Protein AF-A0A7G9Z6K1-F1 (afdb_monomer)

Secondary structure (DSSP, 8-state):
-HHHHHTT---HHHHHHHHHHHT-TTS-HHHHHHHHHHHHHH--TTHHHHHHHHHHH---HHHHHHHHHHGGGS-HHHHHHHHHHHTTS-HHHHHHHHHHHH--

Organism: NCBI:txid2759913

Nearest PDB structures (foldseek):
  5n3u-assembly1_B-2  TM=6.441E-01  e=8.949E-02  Nostoc sp. PCC 7120 = FACHB-418
  5yo1-assembly1_A  TM=6.477E-01  e=8.241E-01  Escherichia coli K-12
  4wz9-assembly1_A  TM=6.344E-01  e=1.960E+00  Anopheles gambiae
  5lhd-assembly1_A  TM=6.444E-01  e=7.189E+00  Homo sapiens
  8yzi-assembly1_D  TM=3.957E-01  e=3.962E+00  Canis lupus familiaris

Mean predicted aligned error: 2.98 Å

pLDDT: mean 92.96, std 3.49, range [74.75, 98.06]

Sequence (104 aa):
MKWFWDNKIYSAAVLNAVRSLAGRTDLLQNTKDYCIAYLGKYGDPTDLDLIETFYEVSVNPVSKATIIYSLRKMPKRRRNSIYGRAQGDGYYVDLAIKLARAHS

Radius of gyration: 12.74 Å; Cα contacts (8 Å, |Δi|>4): 113; chains: 1; bounding box: 26×30×32 Å

Structure (mmCIF, N/CA/C/O backbone):
data_AF-A0A7G9Z6K1-F1
#
_entry.id   AF-A0A7G9Z6K1-F1
#
loop_
_atom_site.group_PDB
_atom_site.id
_atom_site.type_symbol
_atom_site.label_atom_id
_atom_site.label_alt_id
_atom_site.label_comp_id
_atom_site.label_asym_id
_atom_site.label_entity_id
_atom_site.label_seq_id
_atom_site.pdbx_PDB_ins_code
_atom_site.Cartn_x
_atom_site.Cartn_y
_atom_site.Cartn_z
_atom_site.occupancy
_atom_site.B_iso_or_equiv
_atom_site.auth_seq_id
_atom_site.auth_comp_id
_atom_site.auth_asym_id
_atom_site.auth_atom_id
_atom_site.pdbx_PDB_model_num
ATOM 1 N N . MET A 1 1 ? 0.702 5.414 -14.198 1.00 89.94 1 MET A N 1
ATOM 2 C CA . MET A 1 1 ? 0.531 4.334 -13.197 1.00 89.94 1 MET A CA 1
ATOM 3 C C . MET A 1 1 ? -0.786 3.589 -13.303 1.00 89.94 1 MET A C 1
ATOM 5 O O . MET A 1 1 ? -0.732 2.375 -13.445 1.00 89.94 1 MET A O 1
ATOM 9 N N . LYS A 1 2 ? -1.938 4.275 -13.315 1.00 91.75 2 LYS A N 1
ATOM 10 C CA . LYS A 1 2 ? -3.256 3.641 -13.503 1.00 91.75 2 LYS A CA 1
ATOM 11 C C . LYS A 1 2 ? -3.296 2.623 -14.654 1.00 91.75 2 LYS A C 1
ATOM 13 O O . LYS A 1 2 ? -3.680 1.485 -14.441 1.00 91.75 2 LYS A O 1
ATOM 18 N N . TRP A 1 3 ? -2.805 3.000 -15.838 1.00 94.50 3 TRP A N 1
ATOM 19 C CA . TRP A 1 3 ? -2.786 2.106 -17.002 1.00 94.50 3 TRP A CA 1
ATOM 20 C C . TRP A 1 3 ? -1.996 0.804 -16.764 1.00 94.50 3 TRP A C 1
ATOM 22 O O . TRP A 1 3 ? -2.496 -0.270 -17.081 1.00 94.50 3 TRP A O 1
ATOM 32 N N . PHE A 1 4 ? -0.807 0.870 -16.146 1.00 94.31 4 PHE A N 1
ATOM 33 C CA . PHE A 1 4 ? -0.030 -0.330 -15.791 1.00 94.31 4 PHE A CA 1
ATOM 34 C C . PHE A 1 4 ? -0.772 -1.214 -14.783 1.00 94.31 4 PHE A C 1
ATOM 36 O O . PHE A 1 4 ? -0.766 -2.438 -14.910 1.00 94.31 4 PHE A O 1
ATOM 43 N N . TRP A 1 5 ? -1.428 -0.595 -13.799 1.00 92.56 5 TRP A N 1
ATOM 44 C CA . TRP A 1 5 ? -2.229 -1.299 -12.802 1.00 92.56 5 TRP A CA 1
ATOM 45 C C . TRP A 1 5 ? -3.417 -2.035 -13.430 1.00 92.56 5 TRP A C 1
ATOM 47 O O . TRP A 1 5 ? -3.565 -3.241 -13.222 1.00 92.56 5 TRP A O 1
ATOM 57 N N . ASP A 1 6 ? -4.224 -1.328 -14.224 1.00 94.12 6 ASP A N 1
ATOM 58 C CA . ASP A 1 6 ? -5.441 -1.862 -14.844 1.00 94.12 6 ASP A CA 1
ATOM 59 C C . ASP A 1 6 ? -5.126 -3.018 -15.802 1.00 94.12 6 ASP A C 1
ATOM 61 O O . ASP A 1 6 ? -5.804 -4.044 -15.788 1.00 94.12 6 ASP A O 1
ATOM 65 N N . ASN A 1 7 ? -4.041 -2.890 -16.573 1.00 95.75 7 ASN A N 1
ATOM 66 C CA . ASN A 1 7 ? -3.584 -3.923 -17.503 1.00 95.75 7 ASN A CA 1
ATOM 67 C C . ASN A 1 7 ? -2.746 -5.022 -16.830 1.00 95.75 7 ASN A C 1
ATOM 69 O O . ASN A 1 7 ? -2.257 -5.921 -17.508 1.00 95.75 7 ASN A O 1
ATOM 73 N N . LYS A 1 8 ? -2.568 -4.971 -15.500 1.00 93.00 8 LYS A N 1
ATOM 74 C CA . LYS A 1 8 ? -1.777 -5.935 -14.712 1.00 93.00 8 LYS A CA 1
ATOM 75 C C . LYS A 1 8 ? -0.350 -6.130 -15.246 1.00 93.00 8 LYS A C 1
ATOM 77 O O . LYS A 1 8 ? 0.225 -7.205 -15.093 1.00 93.00 8 LYS A O 1
ATOM 82 N N . ILE A 1 9 ? 0.225 -5.091 -15.844 1.00 93.38 9 ILE A N 1
ATOM 83 C CA . ILE A 1 9 ? 1.571 -5.142 -16.411 1.00 93.38 9 ILE A CA 1
ATOM 84 C C . ILE A 1 9 ? 2.570 -5.099 -15.265 1.00 93.38 9 ILE A C 1
ATOM 86 O O . ILE A 1 9 ? 2.544 -4.174 -14.456 1.00 93.38 9 ILE A O 1
ATOM 90 N N . TYR A 1 10 ? 3.444 -6.100 -15.225 1.00 93.81 10 TYR A N 1
ATOM 91 C CA . TYR A 1 10 ? 4.548 -6.189 -14.285 1.00 93.81 10 TYR A CA 1
ATOM 92 C C . TYR A 1 10 ? 5.875 -6.280 -15.037 1.00 93.81 10 TYR A C 1
ATOM 94 O O . TYR A 1 10 ? 6.058 -7.145 -15.891 1.00 93.81 10 TYR A O 1
ATOM 102 N N . SER A 1 11 ? 6.809 -5.391 -14.701 1.00 95.12 11 SER A N 1
ATOM 103 C CA . SER A 1 11 ? 8.211 -5.500 -15.095 1.00 95.12 11 SER A CA 1
ATOM 104 C C . SER A 1 11 ? 9.111 -4.839 -14.053 1.00 95.12 11 SER A C 1
ATOM 106 O O . SER A 1 11 ? 8.687 -3.916 -13.349 1.00 95.12 11 SER A O 1
ATOM 108 N N . ALA A 1 12 ? 10.371 -5.278 -13.983 1.00 94.00 12 ALA A N 1
ATOM 109 C CA . ALA A 1 12 ? 11.376 -4.668 -13.113 1.00 94.00 12 ALA A CA 1
ATOM 110 C C . ALA A 1 12 ? 11.566 -3.170 -13.420 1.00 94.00 12 ALA A C 1
ATOM 112 O O . ALA A 1 12 ? 11.710 -2.361 -12.508 1.00 94.00 12 ALA A O 1
ATOM 113 N N . ALA A 1 13 ? 11.482 -2.784 -14.699 1.00 95.62 13 ALA A N 1
ATOM 114 C CA . ALA A 1 13 ? 11.560 -1.387 -15.119 1.00 95.62 13 ALA A CA 1
ATOM 115 C C . ALA A 1 13 ? 10.405 -0.546 -14.549 1.00 95.62 13 ALA A C 1
ATOM 117 O O . ALA A 1 13 ? 10.641 0.539 -14.018 1.00 95.62 13 ALA A O 1
ATOM 118 N N . VAL A 1 14 ? 9.168 -1.057 -14.597 1.00 95.06 14 VAL A N 1
ATOM 119 C CA . VAL A 1 14 ? 8.009 -0.358 -14.018 1.00 95.06 14 VAL A CA 1
ATOM 120 C C . VAL A 1 14 ? 8.132 -0.293 -12.498 1.00 95.06 14 VAL A C 1
ATOM 122 O O . VAL A 1 14 ? 7.879 0.761 -11.926 1.00 95.06 14 VAL A O 1
ATOM 125 N N . LEU A 1 15 ? 8.564 -1.370 -11.835 1.00 94.56 15 LEU A N 1
ATOM 126 C CA . LEU A 1 15 ? 8.744 -1.373 -10.380 1.00 94.56 15 LEU A CA 1
ATOM 127 C C . LEU A 1 15 ? 9.790 -0.340 -9.927 1.00 94.56 15 LEU A C 1
ATOM 129 O O . LEU A 1 15 ? 9.528 0.435 -9.009 1.00 94.56 15 LEU A O 1
ATOM 133 N N . ASN A 1 16 ? 10.932 -0.263 -10.612 1.00 93.50 16 ASN A N 1
ATOM 134 C CA . ASN A 1 16 ? 11.961 0.737 -10.321 1.00 93.50 16 ASN A CA 1
ATOM 135 C C . ASN A 1 16 ? 11.453 2.164 -10.562 1.00 93.50 16 ASN A C 1
ATOM 137 O O . ASN A 1 16 ? 11.650 3.034 -9.715 1.00 93.50 16 ASN A O 1
ATOM 141 N N . ALA A 1 17 ? 10.724 2.396 -11.658 1.00 94.25 17 ALA A N 1
ATOM 142 C CA . ALA A 1 17 ? 10.095 3.689 -11.911 1.00 94.25 17 ALA A CA 1
ATOM 143 C C . ALA A 1 17 ? 9.088 4.062 -10.809 1.00 94.25 17 ALA A C 1
ATOM 145 O O . ALA A 1 17 ? 9.044 5.211 -10.377 1.00 94.25 17 ALA A O 1
ATOM 146 N N . VAL A 1 18 ? 8.307 3.099 -10.310 1.00 95.00 18 VAL A N 1
ATOM 147 C CA . VAL A 1 18 ? 7.359 3.316 -9.208 1.00 95.00 18 VAL A CA 1
ATOM 148 C C . VAL A 1 18 ? 8.066 3.713 -7.920 1.00 95.00 18 VAL A C 1
ATOM 150 O O . VAL A 1 18 ? 7.605 4.645 -7.267 1.00 95.00 18 VAL A O 1
ATOM 153 N N . ARG A 1 19 ? 9.177 3.060 -7.566 1.00 92.44 19 ARG A N 1
ATOM 154 C CA . ARG A 1 19 ? 9.977 3.417 -6.381 1.00 92.44 19 ARG A CA 1
ATOM 155 C C . ARG A 1 19 ? 10.469 4.860 -6.459 1.00 92.44 19 ARG A C 1
ATOM 157 O O . ARG A 1 19 ? 10.287 5.621 -5.512 1.00 92.44 19 ARG A O 1
ATOM 164 N N . SER A 1 20 ? 10.999 5.265 -7.615 1.00 91.38 20 SER A N 1
ATOM 165 C CA . SER A 1 20 ? 11.426 6.649 -7.849 1.00 91.38 20 SER A CA 1
ATOM 166 C C . SER A 1 20 ? 10.261 7.642 -7.817 1.00 91.38 20 SER A C 1
ATOM 168 O O . SER A 1 20 ? 10.406 8.743 -7.294 1.00 91.38 20 SER A O 1
ATOM 170 N N . LEU A 1 21 ? 9.100 7.273 -8.365 1.00 92.25 21 LEU A N 1
ATOM 171 C CA . LEU A 1 21 ? 7.920 8.139 -8.390 1.00 92.25 21 LEU A CA 1
ATOM 172 C C . LEU A 1 21 ? 7.272 8.281 -7.016 1.00 92.25 21 LEU A C 1
ATOM 174 O O . LEU A 1 21 ? 6.842 9.376 -6.678 1.00 92.25 21 LEU A O 1
ATOM 178 N N . ALA A 1 22 ? 7.191 7.210 -6.227 1.00 87.19 22 ALA A N 1
ATOM 179 C CA . ALA A 1 22 ? 6.532 7.232 -4.927 1.00 87.19 22 ALA A CA 1
ATOM 180 C C . ALA A 1 22 ? 7.107 8.349 -4.043 1.00 87.19 22 ALA A C 1
ATOM 182 O O . ALA A 1 22 ? 6.339 9.160 -3.541 1.00 87.19 22 ALA A O 1
ATOM 183 N N . GLY A 1 23 ? 8.436 8.475 -3.963 1.00 81.38 23 GLY A N 1
ATOM 184 C CA . GLY A 1 23 ? 9.119 9.490 -3.150 1.00 81.38 23 GLY A CA 1
ATOM 185 C C . GLY A 1 23 ? 8.991 10.945 -3.624 1.00 81.38 23 GLY A C 1
ATOM 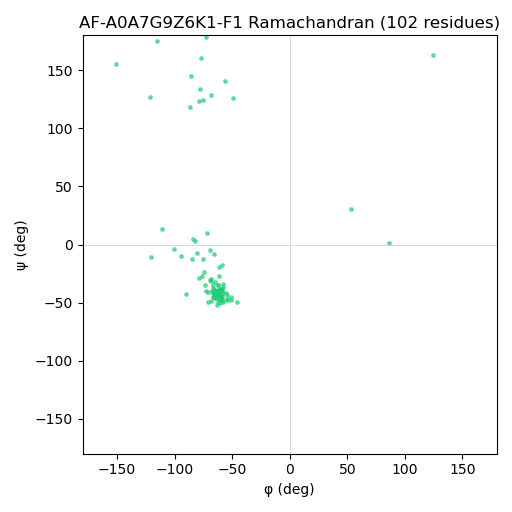186 O O . GLY A 1 23 ? 9.463 11.847 -2.935 1.00 81.38 23 GLY A O 1
ATOM 187 N N . ARG A 1 24 ? 8.370 11.216 -4.778 1.00 88.62 24 ARG A N 1
ATOM 188 C CA . ARG A 1 24 ? 8.220 12.583 -5.292 1.00 88.62 24 ARG A CA 1
ATOM 189 C C . ARG A 1 24 ? 7.100 13.340 -4.583 1.00 88.62 24 ARG A C 1
ATOM 191 O O . ARG A 1 24 ? 5.972 12.861 -4.449 1.00 88.62 24 ARG A O 1
ATOM 198 N N . THR A 1 25 ? 7.381 14.575 -4.181 1.00 83.75 25 THR A N 1
ATOM 199 C CA . THR A 1 25 ? 6.409 15.435 -3.493 1.00 83.75 25 THR A CA 1
ATOM 200 C C . THR A 1 25 ? 5.411 16.081 -4.454 1.00 83.75 25 THR A C 1
ATOM 202 O O . THR A 1 25 ? 4.257 16.256 -4.069 1.00 83.75 25 THR A O 1
ATOM 205 N N . ASP A 1 26 ? 5.804 16.317 -5.708 1.00 89.81 26 ASP A N 1
ATOM 206 C CA . ASP A 1 26 ? 5.067 17.064 -6.739 1.00 89.81 26 ASP A CA 1
ATOM 207 C C . ASP A 1 26 ? 4.013 16.251 -7.514 1.00 89.81 26 ASP A C 1
ATOM 209 O O . ASP A 1 26 ? 3.390 16.749 -8.451 1.00 89.81 26 ASP A O 1
ATOM 213 N N . LEU A 1 27 ? 3.781 14.992 -7.133 1.00 88.75 27 LEU A N 1
ATOM 214 C CA . LEU A 1 27 ? 2.776 14.147 -7.777 1.00 88.75 27 LEU A CA 1
ATOM 215 C C . LEU A 1 27 ? 1.377 14.333 -7.184 1.00 88.75 27 LEU A C 1
ATOM 217 O O . LEU A 1 27 ? 1.196 14.429 -5.970 1.00 88.75 27 LEU A O 1
ATOM 221 N N . LEU A 1 28 ? 0.372 14.242 -8.059 1.00 90.00 28 LEU A N 1
ATOM 222 C CA . LEU A 1 28 ? -1.035 14.131 -7.673 1.00 90.00 28 LEU A CA 1
ATOM 223 C C . LEU A 1 28 ? -1.259 12.927 -6.744 1.00 90.00 28 LEU A C 1
ATOM 225 O O . LEU A 1 28 ? -0.729 11.840 -6.995 1.00 90.00 28 LEU A O 1
ATOM 229 N N . GLN A 1 29 ? -2.112 13.093 -5.727 1.00 88.56 29 GLN A N 1
ATOM 230 C CA . GLN A 1 29 ? -2.383 12.054 -4.723 1.00 88.56 29 GLN A CA 1
ATOM 231 C C . GLN A 1 29 ? -2.829 10.727 -5.350 1.00 88.56 29 GLN A C 1
ATOM 233 O O . GLN A 1 29 ? -2.307 9.676 -5.001 1.00 88.56 29 GLN A O 1
ATOM 238 N N . ASN A 1 30 ? -3.714 10.774 -6.350 1.00 89.44 30 ASN A N 1
ATOM 239 C CA . ASN A 1 30 ? -4.182 9.576 -7.051 1.00 89.44 30 ASN A CA 1
ATOM 240 C C . ASN A 1 30 ? -3.021 8.793 -7.701 1.00 89.44 30 ASN A C 1
ATOM 242 O O . ASN A 1 30 ? -2.969 7.566 -7.660 1.00 89.44 30 ASN A O 1
ATOM 246 N N . THR A 1 31 ? -2.029 9.494 -8.260 1.00 91.94 31 THR A N 1
ATOM 247 C CA . THR A 1 31 ? -0.833 8.848 -8.816 1.00 91.94 31 THR A CA 1
ATOM 248 C C . THR A 1 31 ? -0.030 8.144 -7.725 1.00 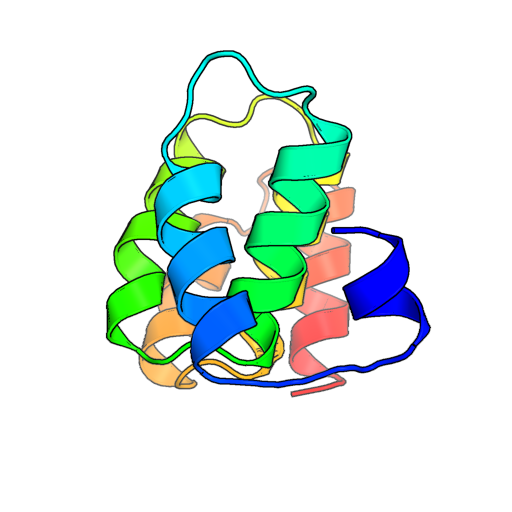91.94 31 THR A C 1
ATOM 250 O O . THR A 1 31 ? 0.402 7.012 -7.948 1.00 91.94 31 THR A O 1
ATOM 253 N N . LYS A 1 32 ? 0.130 8.773 -6.551 1.00 91.44 32 LYS A N 1
ATOM 254 C CA . LYS A 1 32 ? 0.805 8.168 -5.392 1.00 91.44 32 LYS A CA 1
ATOM 255 C C . LYS A 1 32 ? 0.062 6.926 -4.908 1.00 91.44 32 LYS A C 1
ATOM 257 O O . LYS A 1 32 ? 0.690 5.891 -4.715 1.00 91.44 32 LYS A O 1
ATOM 262 N N . ASP A 1 33 ? -1.262 6.982 -4.824 1.00 92.19 33 ASP A N 1
ATOM 263 C CA . ASP A 1 33 ? -2.085 5.847 -4.399 1.00 92.19 33 ASP A CA 1
ATOM 264 C C . ASP A 1 33 ? -1.911 4.643 -5.347 1.00 92.19 33 ASP A C 1
ATOM 266 O O . ASP A 1 33 ? -1.722 3.513 -4.890 1.00 92.19 33 ASP A O 1
ATOM 270 N N . TYR A 1 34 ? -1.846 4.873 -6.666 1.00 94.38 34 TYR A N 1
ATOM 271 C CA . TYR A 1 34 ? -1.503 3.815 -7.626 1.00 94.38 34 TYR A CA 1
ATOM 272 C C . TYR A 1 34 ? -0.063 3.309 -7.488 1.00 94.38 34 TYR A C 1
ATOM 274 O O . TYR A 1 34 ? 0.163 2.109 -7.654 1.00 94.38 34 TYR A O 1
ATOM 282 N N . CYS A 1 35 ? 0.911 4.180 -7.203 1.00 94.44 35 CYS A N 1
ATOM 283 C CA . CYS A 1 35 ? 2.283 3.753 -6.917 1.00 94.44 35 CYS A CA 1
ATOM 284 C C . CYS A 1 35 ? 2.312 2.808 -5.710 1.00 94.44 35 CYS A C 1
ATOM 286 O O . CYS A 1 35 ? 2.877 1.721 -5.801 1.00 94.44 35 CYS A O 1
ATOM 288 N N . ILE A 1 36 ? 1.644 3.167 -4.611 1.00 93.81 36 ILE A N 1
ATOM 289 C CA . ILE A 1 36 ? 1.614 2.343 -3.398 1.00 93.81 36 ILE A CA 1
ATOM 290 C C . ILE A 1 36 ? 0.849 1.040 -3.609 1.00 93.81 36 ILE A C 1
ATOM 292 O O . ILE A 1 36 ? 1.300 -0.014 -3.161 1.00 93.81 36 ILE A O 1
ATOM 296 N N . ALA A 1 37 ? -0.271 1.071 -4.331 1.00 93.75 37 ALA A N 1
ATOM 297 C CA . ALA A 1 37 ? -0.979 -0.148 -4.705 1.00 93.75 37 ALA A CA 1
ATOM 298 C C . ALA A 1 37 ? -0.073 -1.098 -5.508 1.00 93.75 37 ALA A C 1
ATOM 300 O O . ALA A 1 37 ? -0.069 -2.308 -5.263 1.00 93.75 37 ALA A O 1
ATOM 301 N N . TYR A 1 38 ? 0.721 -0.550 -6.433 1.00 95.19 38 TYR A N 1
ATOM 302 C CA . TYR A 1 38 ? 1.670 -1.305 -7.246 1.00 95.19 38 TYR A CA 1
ATOM 303 C C . TYR A 1 38 ? 2.819 -1.884 -6.404 1.00 95.19 38 TYR A C 1
ATOM 305 O O . TYR A 1 38 ? 3.104 -3.075 -6.532 1.00 95.19 38 TYR A O 1
ATOM 313 N N . LEU A 1 39 ? 3.416 -1.097 -5.498 1.00 94.19 39 LEU A N 1
ATOM 314 C CA . LEU A 1 39 ? 4.451 -1.566 -4.562 1.00 94.19 39 LEU A CA 1
ATOM 315 C C . LEU A 1 39 ? 3.922 -2.656 -3.628 1.00 94.19 39 LEU A C 1
ATOM 317 O O . LEU A 1 39 ? 4.535 -3.706 -3.511 1.00 94.19 39 LEU A O 1
ATOM 321 N N . GLY A 1 40 ? 2.744 -2.476 -3.029 1.00 93.00 40 GLY A N 1
ATOM 322 C CA . GLY A 1 40 ? 2.144 -3.493 -2.159 1.00 93.00 40 GLY A CA 1
ATOM 323 C C . GLY A 1 40 ? 1.855 -4.822 -2.872 1.00 93.00 40 GLY A C 1
ATOM 324 O O . GLY A 1 40 ? 1.843 -5.880 -2.243 1.00 93.00 40 GLY A O 1
ATOM 325 N N . LYS A 1 41 ? 1.631 -4.782 -4.194 1.00 92.31 41 LYS A N 1
ATOM 326 C CA . LYS A 1 41 ? 1.316 -5.964 -5.007 1.00 92.31 41 LYS A CA 1
ATOM 327 C C . LYS A 1 41 ? 2.545 -6.669 -5.584 1.00 92.31 41 LYS A C 1
ATOM 329 O O . LYS A 1 41 ? 2.540 -7.896 -5.632 1.00 92.31 41 LYS A O 1
ATOM 334 N N . TYR A 1 42 ? 3.516 -5.913 -6.088 1.00 93.25 42 TYR A N 1
ATOM 335 C CA . TYR A 1 42 ? 4.648 -6.439 -6.863 1.00 93.25 42 TYR A CA 1
ATOM 336 C C . TYR A 1 42 ? 6.016 -6.136 -6.249 1.00 93.25 42 TYR A C 1
ATOM 338 O O . TYR A 1 42 ? 7.018 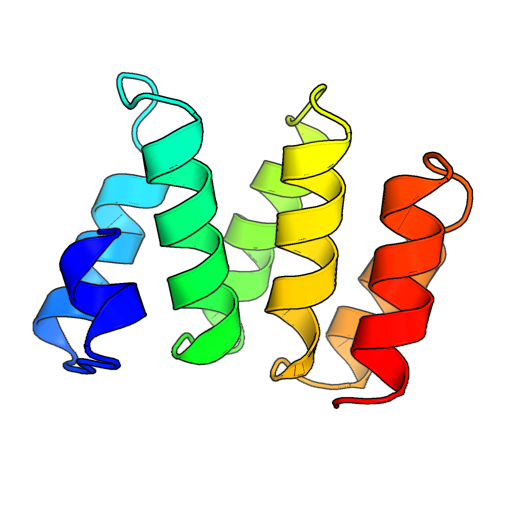-6.652 -6.736 1.00 93.25 42 TYR A O 1
ATOM 346 N N . GLY A 1 43 ? 6.061 -5.267 -5.242 1.00 92.19 43 GLY A N 1
ATOM 347 C CA . GLY A 1 43 ? 7.271 -4.943 -4.506 1.00 92.19 43 GLY A CA 1
ATOM 348 C C . GLY A 1 43 ? 7.703 -6.069 -3.579 1.00 92.19 43 GLY A C 1
ATOM 349 O O . GLY A 1 43 ? 7.059 -7.116 -3.462 1.00 92.19 43 GLY A O 1
ATOM 350 N N . ASP A 1 44 ? 8.815 -5.828 -2.909 1.00 91.19 44 ASP A N 1
ATOM 351 C CA . ASP A 1 44 ? 9.450 -6.769 -2.002 1.00 91.19 44 ASP A CA 1
ATOM 352 C C . ASP A 1 44 ? 9.438 -6.218 -0.559 1.00 91.19 44 ASP A C 1
ATOM 354 O O . ASP A 1 44 ? 8.980 -5.097 -0.312 1.00 91.19 44 ASP A O 1
ATOM 358 N N . PRO A 1 45 ? 9.892 -6.993 0.443 1.00 88.62 45 PRO A N 1
ATOM 359 C CA . PRO A 1 45 ? 9.851 -6.558 1.836 1.00 88.62 45 PRO A CA 1
ATOM 360 C C . PRO A 1 45 ? 10.623 -5.267 2.141 1.00 88.62 45 PRO A C 1
ATOM 362 O O . PRO A 1 45 ? 10.374 -4.692 3.199 1.00 88.62 45 PRO A O 1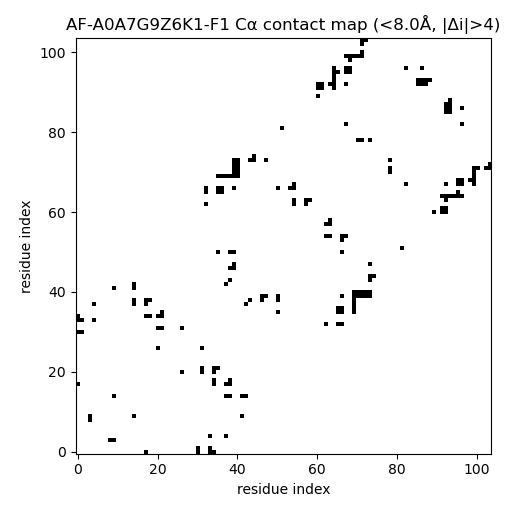
ATOM 365 N N . THR A 1 46 ? 11.543 -4.820 1.281 1.00 90.00 46 THR A N 1
ATOM 366 C CA . THR A 1 46 ? 12.270 -3.549 1.449 1.00 90.00 46 THR A CA 1
ATOM 367 C C . THR A 1 46 ? 11.392 -2.334 1.140 1.00 90.00 46 THR A C 1
ATOM 369 O O . THR A 1 46 ? 11.607 -1.267 1.705 1.00 90.00 46 THR A O 1
ATOM 372 N N . ASP A 1 47 ? 10.329 -2.501 0.344 1.00 91.69 47 ASP A N 1
ATOM 373 C CA . ASP A 1 47 ? 9.378 -1.428 0.027 1.00 91.69 47 ASP A CA 1
ATOM 374 C C . ASP A 1 47 ? 8.422 -1.115 1.194 1.00 91.69 47 ASP A C 1
ATOM 376 O O . ASP A 1 47 ? 7.721 -0.104 1.176 1.00 91.69 47 ASP A O 1
ATOM 380 N N . LEU A 1 48 ? 8.368 -1.973 2.218 1.00 90.06 48 LEU A N 1
ATOM 381 C CA . LEU A 1 48 ? 7.458 -1.807 3.354 1.00 90.06 48 LEU A CA 1
ATOM 382 C C . LEU A 1 48 ? 7.711 -0.530 4.148 1.00 90.06 48 LEU A C 1
ATOM 384 O O . LEU A 1 48 ? 6.744 0.105 4.553 1.00 90.06 48 LEU A O 1
ATOM 388 N N . ASP A 1 49 ? 8.975 -0.158 4.346 1.00 88.44 49 ASP A N 1
ATOM 389 C CA . ASP A 1 49 ? 9.327 1.039 5.120 1.00 88.44 49 ASP A CA 1
ATOM 390 C C . ASP A 1 49 ? 8.805 2.293 4.412 1.00 88.44 49 ASP A C 1
ATOM 392 O O . ASP A 1 49 ? 8.187 3.159 5.027 1.00 88.44 49 ASP A O 1
ATOM 396 N N . LEU A 1 50 ? 8.945 2.326 3.083 1.00 89.38 50 LEU A N 1
ATOM 397 C CA . LEU A 1 50 ? 8.399 3.386 2.247 1.00 89.38 50 LEU A CA 1
ATOM 398 C C . LEU A 1 50 ? 6.868 3.437 2.340 1.00 89.38 50 LEU A C 1
ATOM 400 O O . LEU A 1 50 ? 6.299 4.503 2.567 1.00 89.38 50 LEU A O 1
ATOM 404 N N . ILE A 1 51 ? 6.192 2.294 2.181 1.00 92.19 51 ILE A N 1
ATOM 405 C CA . ILE A 1 51 ? 4.724 2.207 2.253 1.00 92.19 51 ILE A CA 1
ATOM 406 C C . ILE A 1 51 ? 4.208 2.663 3.627 1.00 92.19 51 ILE A C 1
ATOM 408 O O . ILE A 1 51 ? 3.180 3.336 3.708 1.00 92.19 51 ILE A O 1
ATOM 412 N N . GLU A 1 52 ? 4.919 2.319 4.697 1.00 91.44 52 GLU A N 1
ATOM 413 C CA . GLU A 1 52 ? 4.595 2.731 6.060 1.00 91.44 52 GLU A CA 1
ATOM 414 C C . GLU A 1 52 ? 4.746 4.241 6.253 1.00 91.44 52 GLU A C 1
ATOM 416 O O . GLU A 1 52 ? 3.818 4.874 6.753 1.00 91.44 52 GLU A O 1
ATOM 421 N N . THR A 1 53 ? 5.832 4.846 5.760 1.00 90.56 53 THR A N 1
ATOM 422 C CA . THR A 1 53 ? 5.983 6.311 5.771 1.00 90.56 53 THR A CA 1
ATOM 423 C C . THR A 1 53 ? 4.803 6.998 5.078 1.00 90.56 53 THR A C 1
ATOM 425 O O . THR A 1 53 ? 4.272 7.978 5.596 1.00 90.56 53 THR A O 1
ATOM 428 N N . PHE A 1 54 ? 4.326 6.468 3.943 1.00 91.00 54 PHE A N 1
ATOM 429 C CA . PHE A 1 54 ? 3.138 7.012 3.271 1.00 91.00 54 PHE A CA 1
ATOM 430 C C . PHE A 1 54 ? 1.870 6.921 4.112 1.00 91.00 54 PHE A C 1
ATOM 432 O O . PHE A 1 54 ? 1.026 7.812 4.024 1.00 91.00 54 PHE A O 1
ATOM 439 N N . TYR A 1 55 ? 1.719 5.861 4.905 1.00 94.12 55 TYR A N 1
ATOM 440 C CA . TYR A 1 55 ? 0.576 5.717 5.797 1.00 94.12 55 TYR A CA 1
ATOM 441 C C . TYR A 1 55 ? 0.578 6.801 6.878 1.00 94.12 55 TYR A C 1
ATOM 443 O O . TYR A 1 55 ? -0.453 7.432 7.113 1.00 94.12 55 TYR A O 1
ATOM 451 N N . GLU A 1 56 ? 1.736 7.040 7.494 1.00 92.81 56 GLU A N 1
ATOM 452 C CA . GLU A 1 56 ? 1.894 7.989 8.600 1.00 92.81 56 GLU A CA 1
ATOM 453 C C . GLU A 1 56 ? 1.649 9.439 8.172 1.00 92.81 56 GLU A C 1
ATOM 455 O O . GLU A 1 56 ? 1.001 10.193 8.895 1.00 92.81 56 GLU A O 1
ATOM 460 N N . VAL A 1 57 ? 2.105 9.828 6.977 1.00 91.25 57 VAL A N 1
ATOM 461 C CA . VAL A 1 57 ? 1.938 11.204 6.471 1.00 91.25 57 VAL A CA 1
ATOM 462 C C . VAL A 1 57 ? 0.595 11.445 5.777 1.00 91.25 57 VAL A C 1
ATOM 464 O O . VAL A 1 57 ? 0.247 12.590 5.481 1.00 91.25 57 VAL A O 1
ATOM 467 N N . SER A 1 58 ? -0.163 10.392 5.460 1.00 91.25 58 SER A N 1
ATOM 468 C CA . SER A 1 58 ? -1.433 10.542 4.752 1.00 91.25 58 SER A CA 1
ATOM 469 C C . SER A 1 58 ? -2.540 10.982 5.703 1.00 91.25 58 SER A C 1
ATOM 471 O O . SER A 1 58 ? -2.863 10.294 6.664 1.00 91.25 58 SER A O 1
ATOM 473 N N . VAL A 1 59 ? -3.192 12.101 5.392 1.00 90.81 59 VAL A N 1
ATOM 474 C CA . VAL A 1 59 ? -4.391 12.568 6.112 1.00 90.81 59 VAL A CA 1
ATOM 475 C C . VAL A 1 59 ? -5.695 12.123 5.444 1.00 90.81 59 VAL A C 1
ATOM 477 O O . VAL A 1 59 ? -6.769 12.282 6.016 1.00 90.81 59 VAL A O 1
ATOM 480 N N . ASN A 1 60 ? -5.624 11.569 4.228 1.00 92.62 60 ASN A N 1
ATOM 481 C CA . ASN A 1 60 ? -6.798 11.146 3.471 1.00 92.62 60 ASN A CA 1
ATOM 482 C C . ASN A 1 60 ? -7.195 9.710 3.867 1.00 92.62 60 ASN A C 1
ATOM 484 O O . ASN A 1 60 ? -6.426 8.778 3.606 1.00 92.62 60 ASN A O 1
ATOM 488 N N . PRO A 1 61 ? -8.407 9.490 4.416 1.00 93.50 61 PRO A N 1
ATOM 489 C CA . PRO A 1 61 ? -8.859 8.160 4.825 1.00 93.50 61 PRO A CA 1
ATOM 490 C C . PRO A 1 61 ? -8.859 7.122 3.695 1.00 93.50 61 PRO A C 1
ATOM 492 O O . PRO A 1 61 ? -8.573 5.949 3.933 1.00 93.50 61 PRO A O 1
ATOM 495 N N . VAL A 1 62 ? -9.149 7.537 2.458 1.00 93.44 62 VAL A N 1
ATOM 496 C CA . VAL A 1 62 ? -9.174 6.641 1.289 1.00 93.44 62 VAL A CA 1
ATOM 497 C C . VAL A 1 62 ? -7.762 6.202 0.913 1.00 93.44 62 VAL A C 1
ATOM 499 O O . VAL A 1 62 ? -7.534 5.025 0.622 1.00 93.44 62 VAL A O 1
ATOM 502 N N . SER A 1 63 ? -6.797 7.119 0.964 1.00 94.50 63 SER A N 1
ATOM 503 C CA . SER A 1 63 ? -5.391 6.799 0.717 1.00 94.50 63 SER A CA 1
ATOM 504 C C . SER A 1 63 ? -4.852 5.874 1.813 1.00 94.50 63 SER A C 1
ATOM 506 O O . SER A 1 63 ? -4.289 4.830 1.487 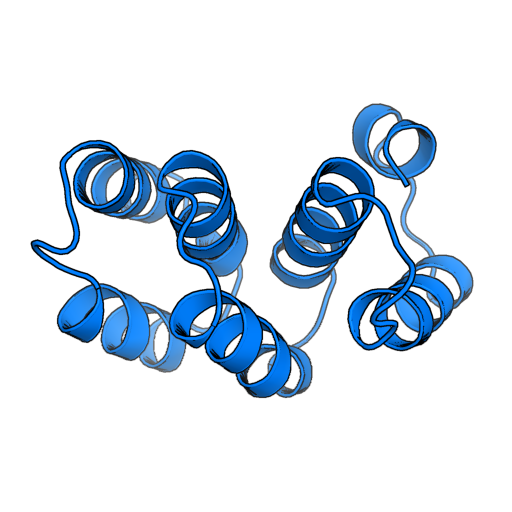1.00 94.50 63 SER A O 1
ATOM 508 N N . LYS A 1 64 ? -5.130 6.150 3.099 1.00 96.12 64 LYS A N 1
ATOM 509 C CA . LYS A 1 64 ? -4.799 5.234 4.210 1.00 96.12 64 LYS A CA 1
ATOM 510 C C . LYS A 1 64 ? -5.375 3.829 4.000 1.00 96.12 64 LYS A C 1
ATOM 512 O O . LYS A 1 64 ? -4.649 2.841 4.102 1.00 96.12 64 LYS A O 1
ATOM 517 N N . ALA A 1 65 ? -6.654 3.722 3.642 1.00 96.62 65 ALA A N 1
ATOM 518 C CA . ALA A 1 65 ? -7.294 2.438 3.357 1.00 96.62 65 ALA A CA 1
ATOM 519 C C . ALA A 1 65 ? -6.652 1.711 2.159 1.00 96.62 65 ALA A C 1
ATOM 521 O O . ALA A 1 65 ? -6.425 0.499 2.209 1.00 96.62 65 ALA A O 1
ATOM 522 N N . THR A 1 66 ? -6.300 2.449 1.102 1.00 95.12 66 THR A N 1
ATOM 523 C CA . THR A 1 66 ? -5.606 1.912 -0.080 1.00 95.12 66 THR A CA 1
ATOM 524 C C . THR A 1 66 ? -4.242 1.335 0.293 1.00 95.12 66 THR A C 1
ATOM 526 O O . THR A 1 66 ? -3.911 0.221 -0.121 1.00 95.12 66 THR A O 1
ATOM 529 N N . ILE A 1 67 ? -3.479 2.057 1.117 1.00 95.81 67 ILE A N 1
ATOM 530 C CA . ILE A 1 67 ? -2.177 1.627 1.635 1.00 95.81 67 ILE A CA 1
ATOM 531 C C . ILE A 1 67 ? -2.329 0.334 2.443 1.00 95.81 67 ILE A C 1
ATOM 533 O O . ILE A 1 67 ? -1.668 -0.661 2.167 1.00 95.81 67 ILE A O 1
ATOM 537 N N . ILE A 1 68 ? -3.262 0.296 3.388 1.00 97.19 68 ILE A N 1
ATOM 538 C CA . ILE A 1 68 ? -3.503 -0.883 4.227 1.00 97.19 68 ILE A CA 1
ATOM 539 C C . ILE A 1 68 ? -3.879 -2.113 3.398 1.00 97.19 68 ILE A C 1
ATOM 541 O O . ILE A 1 68 ? -3.352 -3.211 3.617 1.00 97.19 68 ILE A O 1
ATOM 545 N N . TYR A 1 69 ? -4.760 -1.944 2.414 1.00 96.50 69 TYR A N 1
ATOM 546 C CA . TYR A 1 69 ? -5.171 -3.046 1.553 1.00 96.50 69 TYR A CA 1
ATOM 547 C C . TYR A 1 69 ? -4.041 -3.533 0.630 1.00 96.50 69 TYR A C 1
ATOM 549 O O . TYR A 1 69 ? -3.986 -4.721 0.275 1.00 96.50 69 TYR A O 1
ATOM 557 N N . SER A 1 70 ? -3.116 -2.649 0.239 1.00 94.50 70 SER A N 1
ATOM 558 C CA . SER A 1 70 ? -1.980 -3.002 -0.621 1.00 94.50 70 SER A CA 1
ATOM 559 C C . SER A 1 70 ? -1.023 -3.980 0.069 1.00 94.50 70 SER A C 1
ATOM 561 O O . SER A 1 70 ? -0.519 -4.892 -0.582 1.00 94.50 70 SER A O 1
ATOM 563 N N . LEU A 1 71 ? -0.885 -3.898 1.396 1.00 94.56 71 LEU A N 1
ATOM 564 C CA . LEU A 1 71 ? -0.009 -4.751 2.210 1.00 94.56 71 LEU A CA 1
ATOM 565 C C . LEU A 1 71 ? -0.399 -6.242 2.247 1.00 94.56 71 LEU A C 1
ATOM 567 O O . LEU A 1 71 ? 0.354 -7.061 2.777 1.00 94.56 71 LEU A O 1
ATOM 571 N N . ARG A 1 72 ? -1.552 -6.649 1.700 1.00 93.94 72 ARG A N 1
ATOM 572 C CA . ARG A 1 72 ? -2.070 -8.030 1.826 1.00 93.94 72 ARG A CA 1
ATOM 573 C C . ARG A 1 72 ? -1.174 -9.117 1.217 1.00 93.94 72 ARG A C 1
ATOM 575 O O . ARG A 1 72 ? -1.330 -10.282 1.569 1.00 93.94 72 ARG A O 1
ATOM 582 N N . LYS A 1 73 ? -0.256 -8.764 0.311 1.00 90.56 73 LYS A N 1
ATOM 583 C CA . LYS A 1 73 ? 0.729 -9.695 -0.276 1.00 90.56 73 LYS A CA 1
ATOM 584 C C . LYS A 1 73 ? 2.122 -9.590 0.349 1.00 90.56 73 LYS A C 1
ATOM 586 O O . LYS A 1 73 ? 2.974 -10.422 0.066 1.00 90.56 73 LYS A O 1
ATOM 591 N N . MET A 1 74 ? 2.316 -8.650 1.272 1.00 90.94 74 MET A N 1
ATOM 592 C CA . MET A 1 74 ? 3.557 -8.492 2.025 1.00 90.94 74 MET A CA 1
ATOM 593 C C . MET A 1 74 ? 3.685 -9.535 3.151 1.00 90.94 74 MET A C 1
ATOM 595 O O . MET A 1 74 ? 2.668 -10.104 3.583 1.00 90.94 74 MET A O 1
ATOM 599 N N . PRO A 1 75 ? 4.909 -9.780 3.672 1.00 91.31 75 PRO A N 1
ATOM 600 C CA . PRO A 1 75 ? 5.155 -10.748 4.737 1.00 91.31 75 PRO A CA 1
ATOM 601 C C . PRO A 1 75 ? 4.213 -10.590 5.936 1.00 91.31 75 PRO A C 1
ATOM 603 O O . PRO A 1 75 ? 4.126 -9.523 6.550 1.00 91.31 75 PRO A O 1
ATOM 606 N N . LYS A 1 76 ? 3.541 -11.691 6.306 1.00 92.00 76 LYS A N 1
ATOM 607 C CA . LYS A 1 76 ? 2.465 -11.726 7.314 1.00 92.00 76 LYS A CA 1
ATOM 608 C C . LYS A 1 76 ? 2.855 -11.063 8.638 1.00 92.00 76 LYS A C 1
ATOM 610 O O . LYS A 1 76 ? 2.080 -10.276 9.171 1.00 92.00 76 LYS A O 1
ATOM 615 N N . ARG A 1 77 ? 4.060 -11.348 9.149 1.00 92.62 77 ARG A N 1
ATOM 616 C CA . ARG A 1 77 ? 4.559 -10.779 10.413 1.00 92.62 77 ARG A CA 1
ATOM 617 C C . ARG A 1 77 ? 4.628 -9.250 10.359 1.00 92.62 77 ARG A C 1
ATOM 619 O O . ARG A 1 77 ? 4.137 -8.599 11.273 1.00 92.62 77 ARG A O 1
ATOM 626 N N . ARG A 1 78 ? 5.195 -8.688 9.286 1.00 90.25 78 ARG A N 1
ATOM 627 C CA . ARG A 1 78 ? 5.369 -7.235 9.142 1.00 90.25 78 ARG A CA 1
ATOM 628 C C . ARG A 1 78 ? 4.037 -6.527 8.908 1.00 90.25 78 ARG A C 1
ATOM 630 O O . ARG A 1 78 ? 3.714 -5.605 9.649 1.00 90.25 78 ARG A O 1
ATOM 637 N N . ARG A 1 79 ? 3.211 -7.003 7.967 1.00 92.69 79 ARG A N 1
ATOM 638 C CA . ARG A 1 79 ? 1.910 -6.357 7.706 1.00 92.69 79 ARG A CA 1
ATOM 639 C C . ARG A 1 79 ? 0.976 -6.399 8.917 1.00 92.69 79 ARG A C 1
ATOM 641 O O . ARG A 1 79 ? 0.254 -5.443 9.148 1.00 92.69 79 ARG A O 1
ATOM 648 N N . ASN A 1 80 ? 1.004 -7.471 9.717 1.00 94.44 80 ASN A N 1
ATOM 649 C CA . ASN A 1 80 ? 0.152 -7.568 10.903 1.00 94.44 80 ASN A CA 1
ATOM 650 C C . ASN A 1 80 ? 0.552 -6.564 11.990 1.00 94.44 80 ASN A C 1
ATOM 652 O O . ASN A 1 80 ? -0.323 -6.089 12.706 1.00 94.44 80 ASN A O 1
ATOM 656 N N . SER A 1 81 ? 1.840 -6.221 12.093 1.00 94.00 81 SER A N 1
ATOM 657 C CA . SER A 1 81 ? 2.299 -5.145 12.977 1.00 94.00 81 SER A CA 1
ATOM 658 C C . SER A 1 81 ? 1.749 -3.787 12.529 1.00 94.00 81 SER A C 1
ATOM 660 O O . SER A 1 81 ? 1.234 -3.041 13.360 1.00 94.00 81 SER A O 1
ATOM 662 N N . ILE A 1 82 ? 1.755 -3.510 11.219 1.00 94.56 82 ILE A N 1
ATOM 663 C CA . ILE A 1 82 ? 1.151 -2.293 10.655 1.00 94.56 82 ILE A CA 1
ATOM 664 C C . ILE A 1 82 ? -0.365 -2.283 10.898 1.00 94.56 82 ILE A C 1
ATOM 666 O O . ILE A 1 82 ? -0.895 -1.294 11.390 1.00 94.56 82 ILE A O 1
ATOM 670 N N . TYR A 1 83 ? -1.065 -3.395 10.643 1.00 96.06 83 TYR A N 1
ATOM 671 C CA . TYR A 1 83 ? -2.505 -3.506 10.906 1.00 96.06 83 TYR A CA 1
ATOM 672 C C . TYR A 1 83 ? -2.861 -3.276 12.372 1.00 96.06 83 TYR A C 1
ATOM 674 O O . TYR A 1 83 ? -3.874 -2.649 12.641 1.00 96.06 83 TYR A O 1
ATOM 682 N N . GLY A 1 84 ? -2.054 -3.780 13.310 1.00 96.38 84 GLY A N 1
ATOM 683 C CA . GLY A 1 84 ? -2.288 -3.565 14.737 1.00 96.38 84 GLY A CA 1
ATOM 684 C C . GLY A 1 84 ? -2.199 -2.090 15.130 1.00 96.38 84 GLY A C 1
ATOM 685 O O . GLY A 1 84 ? -3.029 -1.626 15.901 1.00 96.38 84 GLY A O 1
ATOM 686 N N . ARG A 1 85 ? -1.240 -1.344 14.563 1.00 94.88 85 ARG A N 1
ATOM 687 C CA . ARG A 1 85 ? -1.101 0.105 14.799 1.00 94.88 85 ARG A CA 1
ATOM 688 C C . ARG A 1 85 ? -2.175 0.936 14.098 1.00 94.88 85 ARG A C 1
ATOM 690 O O . ARG A 1 85 ? -2.593 1.947 14.636 1.00 94.88 85 ARG A O 1
ATOM 697 N N . ALA A 1 86 ? -2.605 0.508 12.914 1.00 96.31 86 ALA A N 1
ATOM 698 C CA . ALA A 1 86 ? -3.627 1.178 12.114 1.00 96.31 86 ALA A CA 1
ATOM 699 C C . ALA A 1 86 ? -5.066 0.865 12.563 1.00 96.31 86 ALA A C 1
ATOM 701 O O . ALA A 1 86 ? -6.020 1.415 12.024 1.00 96.31 86 ALA A O 1
ATOM 702 N N . GLN A 1 87 ? -5.263 -0.065 13.495 1.00 95.75 87 GLN A N 1
ATOM 703 C CA . GLN A 1 87 ? -6.602 -0.435 13.930 1.00 95.75 87 GLN A CA 1
ATOM 704 C C . GLN A 1 87 ? -7.249 0.721 14.702 1.00 95.75 87 GLN A C 1
ATOM 706 O O . GLN A 1 87 ? -6.664 1.240 15.649 1.00 95.75 87 GLN A O 1
ATOM 711 N N . GLY A 1 88 ? -8.463 1.107 14.312 1.00 95.12 88 GLY A N 1
ATOM 712 C CA . GLY A 1 88 ? -9.165 2.252 14.893 1.00 95.12 88 GLY A CA 1
ATOM 713 C C . GLY A 1 88 ? -8.833 3.609 14.259 1.00 95.12 88 GLY A C 1
ATOM 714 O O . GLY A 1 88 ? -9.435 4.602 14.656 1.00 95.12 88 GLY A O 1
ATOM 715 N N . ASP A 1 89 ? -7.979 3.672 13.227 1.00 95.12 89 ASP A N 1
ATOM 716 C CA . ASP A 1 89 ? -7.669 4.915 12.481 1.00 95.12 89 ASP A CA 1
ATOM 717 C C . ASP A 1 89 ? -8.824 5.401 11.573 1.00 95.12 89 ASP A C 1
ATOM 719 O O . ASP A 1 89 ? -8.663 6.301 10.743 1.00 95.12 89 ASP A O 1
ATOM 723 N N . GLY A 1 90 ? -10.006 4.798 11.712 1.00 96.31 90 GLY A N 1
ATOM 724 C CA . GLY A 1 90 ? -11.237 5.172 11.031 1.00 96.31 90 GLY A CA 1
ATOM 725 C C . GLY A 1 90 ? -11.863 4.024 10.243 1.00 96.31 90 GLY A C 1
ATOM 726 O O . GLY A 1 90 ? -11.221 3.037 9.886 1.00 96.31 90 GLY A O 1
ATOM 727 N N . TYR A 1 91 ? -13.143 4.198 9.910 1.00 97.12 91 TYR A N 1
ATOM 728 C CA . TYR A 1 91 ? -13.976 3.164 9.288 1.00 97.12 91 TYR A CA 1
ATOM 729 C C . TYR A 1 91 ? -13.347 2.519 8.040 1.00 97.12 91 TYR A C 1
ATOM 731 O O . TYR A 1 91 ? -13.319 1.295 7.916 1.00 97.12 91 TYR A O 1
ATOM 739 N N . TYR A 1 92 ? -12.822 3.329 7.111 1.00 97.50 92 TYR A N 1
ATOM 740 C CA . TYR A 1 92 ? -12.242 2.813 5.866 1.00 97.50 92 TYR A CA 1
ATOM 741 C C . TYR A 1 92 ? -10.972 1.996 6.099 1.00 97.50 92 TYR A C 1
ATOM 743 O O . TYR A 1 92 ? -10.736 1.017 5.390 1.00 97.50 92 TYR A O 1
ATOM 751 N N . VAL A 1 93 ? -10.169 2.375 7.095 1.00 97.75 93 VAL A N 1
ATOM 752 C CA . VAL A 1 93 ? -8.954 1.649 7.464 1.00 97.75 93 VAL A CA 1
ATOM 753 C C . VAL A 1 93 ? -9.320 0.298 8.068 1.00 97.75 93 VAL A C 1
ATOM 755 O O . VAL A 1 93 ? -8.831 -0.726 7.592 1.00 97.75 93 VAL A O 1
ATOM 758 N N . ASP A 1 94 ? -10.247 0.263 9.024 1.00 98.06 94 ASP A N 1
ATOM 759 C CA . ASP A 1 94 ? -10.697 -0.990 9.641 1.00 98.06 94 ASP A CA 1
ATOM 760 C C . ASP A 1 94 ? -11.325 -1.944 8.613 1.00 98.06 94 ASP A C 1
ATOM 762 O O . ASP A 1 94 ? -11.045 -3.151 8.604 1.00 98.06 94 ASP A O 1
ATOM 766 N N . LEU A 1 95 ? -12.119 -1.404 7.682 1.00 97.88 95 LEU A N 1
ATOM 767 C CA . LEU A 1 95 ? -12.665 -2.169 6.563 1.00 97.88 95 LEU A CA 1
ATOM 768 C C . LEU A 1 95 ? -11.550 -2.723 5.663 1.00 97.88 95 LEU A C 1
ATOM 770 O O . LEU A 1 95 ? -11.585 -3.901 5.296 1.00 97.88 95 LEU A O 1
ATOM 774 N N . ALA A 1 96 ? -10.540 -1.914 5.338 1.00 97.56 96 ALA A N 1
ATOM 775 C CA . ALA A 1 96 ? -9.396 -2.352 4.546 1.00 97.56 96 ALA A CA 1
ATOM 776 C C . ALA A 1 96 ? -8.592 -3.456 5.249 1.00 97.56 96 ALA A C 1
ATOM 778 O O . ALA A 1 96 ? -8.221 -4.428 4.591 1.00 97.56 96 ALA A O 1
ATOM 779 N N . ILE A 1 97 ? -8.379 -3.372 6.570 1.00 97.81 97 ILE A N 1
ATOM 780 C CA . ILE A 1 97 ? -7.730 -4.432 7.364 1.00 97.81 97 ILE A CA 1
ATOM 781 C C . ILE A 1 97 ? -8.538 -5.730 7.263 1.00 97.81 97 ILE A C 1
ATOM 783 O O . ILE A 1 97 ? -7.973 -6.797 6.993 1.00 97.81 97 ILE A O 1
ATOM 787 N N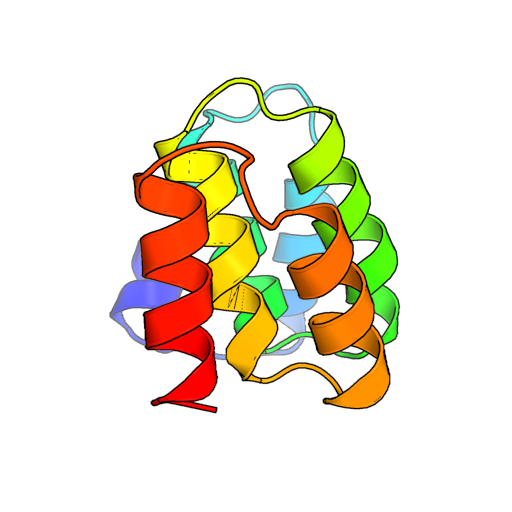 . LYS A 1 98 ? -9.861 -5.654 7.455 1.00 97.56 98 LYS A N 1
ATOM 788 C CA . LYS A 1 98 ? -10.759 -6.814 7.364 1.00 97.56 98 LYS A CA 1
ATOM 789 C C . LYS A 1 98 ? -10.663 -7.483 5.991 1.00 97.56 98 LYS A C 1
ATOM 791 O O . LYS A 1 98 ? -10.465 -8.696 5.916 1.00 97.56 98 LYS A O 1
ATOM 796 N N . LEU A 1 99 ? -10.752 -6.702 4.916 1.00 97.38 99 LEU A N 1
ATOM 797 C CA . LEU A 1 99 ? -10.667 -7.210 3.544 1.00 97.38 99 LEU A CA 1
ATOM 798 C C . LEU A 1 99 ? -9.273 -7.755 3.216 1.00 97.38 99 LEU A C 1
ATOM 800 O O . LEU A 1 99 ? -9.151 -8.817 2.609 1.00 97.38 99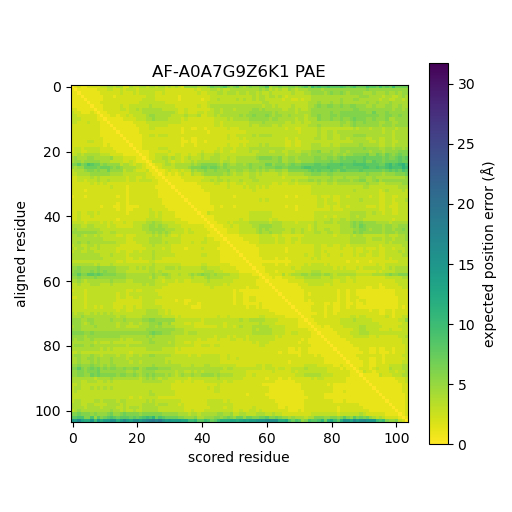 LEU A O 1
ATOM 804 N N . ALA A 1 100 ? -8.209 -7.081 3.652 1.00 95.62 100 ALA A N 1
ATOM 805 C CA . ALA A 1 100 ? -6.840 -7.529 3.423 1.00 95.62 100 ALA A CA 1
ATOM 806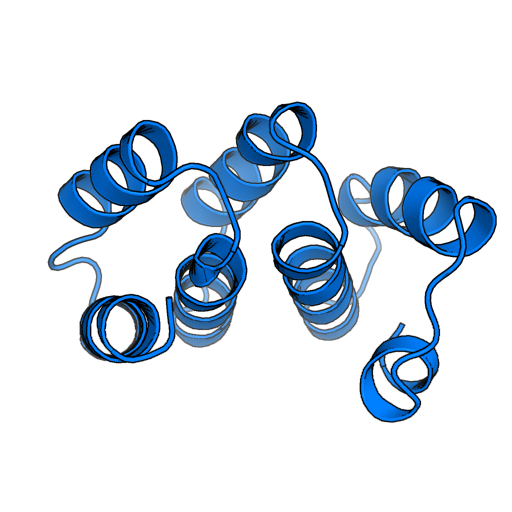 C C . ALA A 1 100 ? -6.570 -8.902 4.054 1.00 95.62 100 ALA A C 1
ATOM 808 O O . ALA A 1 100 ? -5.899 -9.728 3.441 1.00 95.62 100 ALA A O 1
ATOM 809 N N . ARG A 1 101 ? -7.124 -9.170 5.244 1.00 94.50 101 ARG A N 1
ATOM 810 C CA . ARG A 1 101 ? -7.036 -10.481 5.913 1.00 94.50 101 ARG A CA 1
ATOM 811 C C . ARG A 1 101 ? -7.837 -11.576 5.203 1.00 94.50 101 ARG A C 1
ATOM 813 O O . ARG A 1 101 ? -7.431 -12.729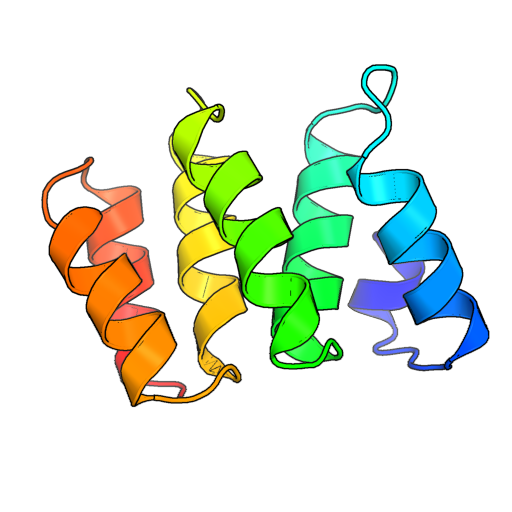 5.256 1.00 94.50 101 ARG A O 1
ATOM 820 N N . ALA A 1 102 ? -8.942 -11.231 4.544 1.00 93.81 102 ALA A N 1
ATOM 821 C CA . ALA A 1 102 ? -9.750 -12.185 3.781 1.00 93.81 102 ALA A CA 1
ATOM 822 C C . ALA A 1 102 ? -9.120 -12.561 2.424 1.00 93.81 102 ALA A C 1
ATOM 824 O O . ALA A 1 102 ? -9.354 -13.655 1.920 1.00 93.81 102 ALA A O 1
ATOM 825 N N . HIS A 1 103 ? -8.314 -11.667 1.838 1.00 85.94 103 HIS A N 1
ATOM 826 C CA . HIS A 1 103 ? -7.707 -11.827 0.506 1.00 85.94 103 HIS A CA 1
ATOM 827 C C . HIS A 1 103 ? -6.183 -12.034 0.520 1.00 85.94 103 HIS A C 1
ATOM 829 O O . HIS A 1 103 ? -5.519 -11.875 -0.517 1.00 85.94 103 HIS A O 1
ATOM 835 N N . SER A 1 104 ? -5.611 -12.325 1.689 1.00 74.75 104 SER A N 1
ATOM 836 C CA . SER A 1 104 ? -4.167 -12.481 1.853 1.00 74.75 104 SER A CA 1
ATOM 837 C C . SER A 1 104 ? -3.623 -13.774 1.278 1.00 74.75 104 SER A C 1
ATOM 839 O O . SER A 1 104 ? -4.126 -14.836 1.687 1.00 74.75 104 SER A O 1
#

Foldseek 3Di:
DVVCVVVVPDDPVVLVVLVVVLPDPPDDLVSNLVSLLCCLAHNAQVCLVSLLVQLVPDPDLQSNLSSLLSVLPYDPVSSVVVLVVCPPVDDSNPVSPVVSVVVD

Solvent-accessible surface area (backbone atoms only — not comparable to full-atom values): 5830 Å² total; per-residue (Å²): 96,64,68,43,60,77,70,66,63,81,50,73,70,56,52,53,51,34,58,62,53,51,77,48,82,90,59,58,67,71,58,42,49,41,28,45,40,47,42,27,69,74,52,57,83,78,50,47,64,59,53,48,52,53,46,74,73,45,85,48,59,68,53,37,14,46,48,52,36,19,36,32,74,44,61,66,74,62,43,48,55,52,48,63,72,45,54,79,76,39,71,54,30,44,51,21,48,56,50,21,68,75,72,84